Protein AF-A0A2C1LN14-F1 (afdb_monomer_lite)

Secondary structure (DSSP, 8-state):
----B-TTSPBPP-TTT-TTTTSPPPHHHHHHHHHH--TT-HHHHHHHHTS-HHHHHHHHHHHHHTT-HHHHHH------

Foldseek 3Di:
DDFDADPVRWTDDDCVQQVCPPPDDDLVLLLVLLQPDDPPCLNVNCNVNSHTSVVSVVVCVVCVVVVNSVVSPPDDDPPD

Structure (mmCIF, N/CA/C/O backbone):
data_AF-A0A2C1LN14-F1
#
_entry.id   AF-A0A2C1LN14-F1
#
loop_
_atom_site.group_PDB
_atom_site.id
_atom_site.type_symbol
_atom_site.label_atom_id
_atom_site.label_alt_id
_atom_site.label_comp_id
_atom_site.label_asym_id
_atom_site.label_entity_id
_atom_site.label_seq_id
_atom_site.pdbx_PDB_ins_code
_atom_site.Cartn_x
_atom_site.Cartn_y
_atom_site.Cartn_z
_atom_site.occupancy
_atom_site.B_iso_or_equiv
_atom_site.auth_seq_id
_atom_site.auth_comp_id
_atom_site.auth_asym_id
_atom_site.auth_atom_id
_atom_site.pdbx_PDB_model_num
ATOM 1 N N . MET A 1 1 ? 4.685 -7.095 -23.003 1.00 71.69 1 MET A N 1
ATOM 2 C CA . MET A 1 1 ? 5.455 -5.896 -22.606 1.00 71.69 1 MET A CA 1
ATOM 3 C C . MET A 1 1 ? 6.731 -6.376 -21.937 1.00 71.69 1 MET A C 1
ATOM 5 O O . MET A 1 1 ? 6.625 -7.244 -21.076 1.00 71.69 1 MET A O 1
ATOM 9 N N . ASP A 1 2 ? 7.904 -5.864 -22.307 1.00 86.75 2 ASP A N 1
ATOM 10 C CA . ASP A 1 2 ? 9.154 -6.304 -21.675 1.00 86.75 2 ASP A CA 1
ATOM 11 C C . ASP A 1 2 ? 9.217 -5.896 -20.198 1.00 86.75 2 ASP A C 1
ATOM 13 O O . ASP A 1 2 ? 8.680 -4.862 -19.781 1.00 86.75 2 ASP A O 1
ATOM 17 N N . ILE A 1 3 ? 9.883 -6.714 -19.383 1.00 91.44 3 ILE A N 1
ATOM 18 C CA . ILE A 1 3 ? 10.117 -6.399 -17.974 1.00 91.44 3 ILE A CA 1
ATOM 19 C C . ILE A 1 3 ? 11.272 -5.399 -17.889 1.00 91.44 3 ILE A C 1
ATOM 21 O O . ILE A 1 3 ? 12.413 -5.717 -18.216 1.00 91.44 3 ILE A O 1
ATOM 25 N N . VAL A 1 4 ? 10.985 -4.195 -17.393 1.00 94.62 4 VAL A N 1
ATOM 26 C CA . VAL A 1 4 ? 11.981 -3.130 -17.219 1.00 94.62 4 VAL A CA 1
ATOM 27 C C . VAL A 1 4 ? 12.065 -2.737 -15.752 1.00 94.62 4 VAL A C 1
ATOM 29 O O . VAL A 1 4 ? 11.050 -2.484 -15.106 1.00 94.62 4 VAL A O 1
ATOM 32 N N . TYR A 1 5 ? 13.284 -2.612 -15.234 1.00 93.94 5 TYR A N 1
ATOM 33 C CA . TYR A 1 5 ? 13.541 -2.160 -13.868 1.00 93.94 5 TYR A CA 1
ATOM 34 C C . TYR A 1 5 ? 14.094 -0.729 -13.848 1.00 93.94 5 TYR A C 1
ATOM 36 O O . TYR A 1 5 ? 14.839 -0.308 -14.734 1.00 93.94 5 TYR A O 1
ATOM 44 N N . GLY A 1 6 ? 13.701 0.050 -12.840 1.00 90.44 6 GLY A N 1
ATOM 45 C CA . GLY A 1 6 ? 14.296 1.355 -12.552 1.00 90.44 6 GLY A CA 1
ATOM 46 C C . GLY A 1 6 ? 15.634 1.237 -11.814 1.00 90.44 6 GLY A C 1
ATOM 47 O O . GLY A 1 6 ? 16.002 0.168 -11.333 1.00 90.44 6 GLY A O 1
ATOM 48 N N . LYS A 1 7 ? 16.335 2.367 -11.639 1.00 90.56 7 LYS A N 1
ATOM 49 C CA . LYS A 1 7 ? 17.625 2.427 -10.915 1.00 90.56 7 LYS A CA 1
ATOM 50 C C . LYS A 1 7 ? 17.553 1.902 -9.473 1.00 90.56 7 LYS A C 1
ATOM 52 O O . LYS A 1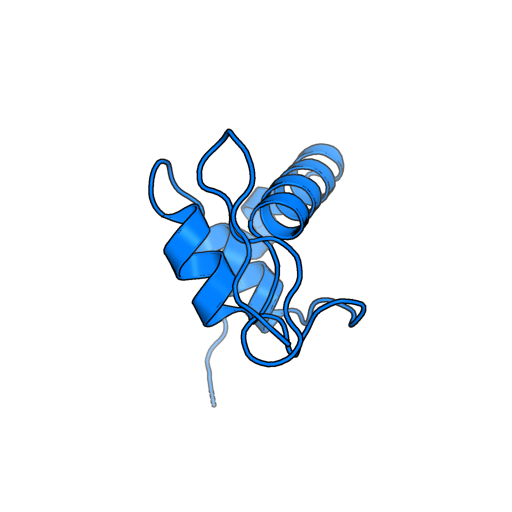 7 ? 18.552 1.447 -8.938 1.00 90.56 7 LYS A O 1
ATOM 57 N N . SER A 1 8 ? 16.379 1.966 -8.849 1.00 86.69 8 SER A N 1
ATOM 58 C CA . SER A 1 8 ? 16.118 1.465 -7.495 1.00 86.69 8 SER A CA 1
ATOM 59 C C . SER A 1 8 ? 15.778 -0.031 -7.434 1.00 86.69 8 SER A C 1
ATOM 61 O O . SER A 1 8 ? 15.446 -0.524 -6.360 1.00 86.69 8 SER A O 1
ATOM 63 N N . GLY A 1 9 ? 15.797 -0.744 -8.567 1.00 89.81 9 GLY A N 1
ATOM 64 C CA . GLY A 1 9 ? 15.401 -2.154 -8.651 1.00 89.81 9 GLY A CA 1
ATOM 65 C C . GLY A 1 9 ? 13.887 -2.396 -8.630 1.00 89.81 9 GLY A C 1
ATOM 66 O O . GLY A 1 9 ? 13.458 -3.546 -8.607 1.00 89.81 9 GLY A O 1
ATOM 67 N N . ILE A 1 10 ? 13.073 -1.335 -8.661 1.00 91.31 10 ILE A N 1
ATOM 68 C CA . ILE A 1 10 ? 11.608 -1.427 -8.747 1.00 91.31 10 ILE A CA 1
ATOM 69 C C . ILE A 1 10 ? 11.210 -1.746 -10.190 1.00 91.31 10 ILE A C 1
ATOM 71 O O . ILE A 1 10 ? 11.696 -1.098 -11.124 1.00 91.31 10 ILE A O 1
ATOM 75 N N . MET A 1 11 ? 10.315 -2.720 -10.372 1.00 93.88 11 MET A N 1
ATOM 76 C CA . MET A 1 11 ? 9.739 -3.023 -11.683 1.00 93.88 11 MET A CA 1
ATOM 77 C C . MET A 1 11 ? 8.892 -1.834 -12.154 1.00 93.88 11 MET A C 1
ATOM 79 O O . MET A 1 11 ? 8.035 -1.334 -11.419 1.00 93.88 11 MET A O 1
ATOM 83 N N . LYS A 1 12 ? 9.132 -1.358 -13.378 1.00 94.19 12 LYS A N 1
ATOM 84 C CA . LYS A 1 12 ? 8.231 -0.399 -14.022 1.00 94.19 12 LYS A CA 1
ATOM 85 C C . LYS A 1 12 ? 6.876 -1.057 -14.277 1.00 94.19 12 LYS A C 1
ATOM 87 O O . LYS A 1 12 ? 6.748 -2.277 -14.233 1.00 94.19 12 LYS A O 1
ATOM 92 N N . TYR A 1 13 ? 5.862 -0.236 -14.540 1.00 94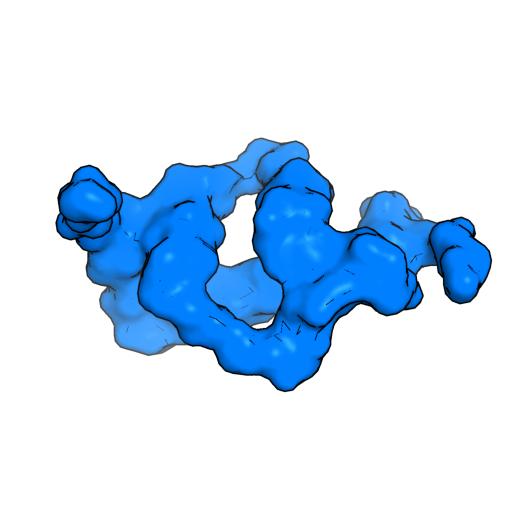.12 13 TYR A N 1
ATOM 93 C CA . TYR A 1 13 ? 4.553 -0.748 -14.925 1.00 94.12 13 TYR A CA 1
ATOM 94 C C . TYR A 1 13 ? 4.674 -1.777 -16.060 1.00 94.12 13 TYR A C 1
ATOM 96 O O . TYR A 1 13 ? 5.435 -1.594 -17.009 1.00 94.12 13 TYR A O 1
ATOM 104 N N . ASN A 1 14 ? 3.925 -2.861 -15.912 1.00 94.00 14 ASN A N 1
ATOM 105 C CA . ASN A 1 14 ? 3.873 -3.998 -16.813 1.00 94.00 14 ASN A CA 1
ATOM 106 C C . ASN A 1 14 ? 2.480 -4.606 -16.645 1.00 94.00 14 ASN A C 1
ATOM 108 O O . ASN A 1 14 ? 2.091 -4.900 -15.519 1.00 94.00 14 ASN A O 1
ATOM 112 N N . GLU A 1 15 ? 1.736 -4.738 -17.737 1.00 92.00 15 GLU A N 1
ATOM 113 C CA . GLU A 1 15 ? 0.329 -5.160 -17.730 1.00 92.00 15 GLU A CA 1
ATOM 114 C C . GLU A 1 15 ? 0.112 -6.570 -17.167 1.00 92.00 15 GLU A C 1
ATOM 116 O O . GLU A 1 15 ? -0.896 -6.810 -16.509 1.00 92.00 15 GLU A O 1
ATOM 121 N N . GLU A 1 16 ? 1.070 -7.477 -17.367 1.00 92.38 16 GLU A N 1
ATOM 122 C CA . GLU A 1 16 ? 0.995 -8.863 -16.895 1.00 92.38 16 GLU A CA 1
ATOM 123 C C . GLU A 1 16 ? 1.091 -8.936 -15.366 1.00 92.38 16 GLU A C 1
ATOM 125 O O . GLU A 1 16 ? 0.306 -9.618 -14.712 1.00 92.38 16 GLU A O 1
ATOM 130 N N . PHE A 1 17 ? 2.019 -8.173 -14.784 1.00 92.25 17 PHE A N 1
ATOM 131 C CA . PHE A 1 17 ? 2.281 -8.187 -13.340 1.00 92.25 17 PHE A CA 1
ATOM 132 C C . PHE A 1 17 ? 1.502 -7.130 -12.559 1.00 92.25 17 PHE A C 1
ATOM 134 O O . PHE A 1 17 ? 1.393 -7.213 -11.338 1.00 92.25 17 PHE A O 1
ATOM 141 N N . HIS A 1 18 ? 0.960 -6.126 -13.244 1.00 94.00 18 HIS A N 1
ATOM 142 C CA . HIS A 1 18 ? 0.229 -5.024 -12.635 1.00 94.00 18 HIS A CA 1
ATOM 143 C C . HIS A 1 18 ? -1.198 -4.923 -13.189 1.00 94.00 18 HIS A C 1
ATOM 145 O O . HIS A 1 18 ? -1.675 -3.840 -13.528 1.00 94.00 18 HIS A O 1
ATOM 151 N N . SER A 1 19 ? -1.892 -6.059 -13.266 1.00 93.06 19 SER A N 1
ATOM 152 C CA . SER A 1 19 ? -3.248 -6.184 -13.823 1.00 93.06 19 SER A CA 1
ATOM 153 C C . SER A 1 19 ? -4.326 -5.374 -13.082 1.00 93.06 19 SER A C 1
ATOM 155 O O . SER A 1 19 ? -5.413 -5.134 -13.619 1.00 93.06 19 SER A O 1
ATOM 157 N N . ASN A 1 20 ? -4.040 -4.921 -11.856 1.00 94.31 20 ASN A N 1
ATOM 158 C CA . ASN A 1 20 ? -4.905 -4.047 -11.061 1.00 94.31 20 ASN A CA 1
ATOM 159 C C . ASN A 1 20 ? -4.408 -2.599 -11.015 1.00 94.31 20 ASN A C 1
ATOM 161 O O . ASN A 1 20 ? -4.900 -1.783 -10.229 1.00 94.31 20 ASN A O 1
ATOM 165 N N . HIS A 1 21 ? -3.440 -2.234 -11.854 1.00 87.50 21 HIS A N 1
ATOM 166 C CA . HIS A 1 21 ? -3.085 -0.835 -12.031 1.00 87.50 21 HIS A CA 1
ATOM 167 C C . HIS A 1 21 ? -4.284 -0.045 -12.580 1.00 87.50 21 HIS A C 1
ATOM 169 O O . HIS A 1 21 ? -5.098 -0.573 -13.332 1.00 87.50 21 HIS A O 1
ATOM 175 N N . PHE A 1 22 ? -4.419 1.211 -12.145 1.00 88.56 22 PHE A N 1
ATOM 176 C CA . PHE A 1 22 ? -5.542 2.114 -12.458 1.00 88.56 22 PHE A CA 1
ATOM 177 C C . PHE A 1 22 ? -6.938 1.716 -11.947 1.00 88.56 22 PHE A C 1
ATOM 179 O O . PHE A 1 22 ? -7.863 2.508 -12.088 1.00 88.56 22 PHE A O 1
ATOM 186 N N . LYS A 1 23 ? -7.103 0.554 -11.307 1.00 94.06 23 LYS A N 1
ATOM 187 C CA . LYS A 1 23 ? -8.356 0.183 -10.631 1.00 94.06 23 LYS A CA 1
ATOM 188 C C . LYS A 1 23 ? -8.398 0.743 -9.211 1.00 94.06 23 LYS A C 1
ATOM 190 O O . LYS A 1 23 ? -7.351 0.873 -8.568 1.00 94.06 23 LYS A O 1
ATOM 195 N N . ASP A 1 24 ? -9.593 1.003 -8.694 1.00 95.94 24 ASP A N 1
ATOM 196 C CA . ASP A 1 24 ? -9.772 1.336 -7.280 1.00 95.94 24 ASP A CA 1
ATOM 197 C C . ASP A 1 24 ? -9.346 0.176 -6.376 1.00 95.94 24 ASP A C 1
ATOM 199 O O . ASP A 1 24 ? -9.273 -0.974 -6.810 1.00 95.94 24 ASP A O 1
ATOM 203 N N . TYR A 1 25 ? -9.003 0.487 -5.126 1.00 96.62 25 TYR A N 1
ATOM 204 C CA . TYR A 1 25 ? -8.697 -0.535 -4.129 1.00 96.62 25 TYR A CA 1
ATOM 205 C C . TYR A 1 25 ? -9.993 -1.010 -3.481 1.00 96.62 25 TYR A C 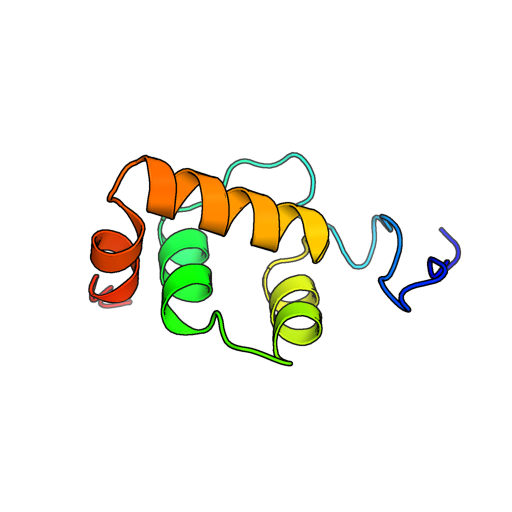1
ATOM 207 O O . TYR A 1 25 ? -10.766 -0.211 -2.951 1.00 96.62 25 TYR A O 1
ATOM 215 N N . THR A 1 26 ? -10.191 -2.318 -3.465 1.00 96.62 26 THR A N 1
ATOM 216 C CA . THR A 1 26 ? -11.226 -2.959 -2.660 1.00 96.62 26 THR A CA 1
ATOM 217 C C . THR A 1 26 ? -10.871 -2.900 -1.174 1.00 96.62 26 THR A C 1
ATOM 219 O O . THR A 1 26 ? -9.704 -2.787 -0.791 1.00 96.62 26 THR A O 1
ATOM 222 N N . VAL A 1 27 ? -11.875 -3.043 -0.306 1.00 96.56 27 VAL A N 1
ATOM 223 C CA . VAL A 1 27 ? -11.656 -3.118 1.149 1.00 96.56 27 VAL A CA 1
ATOM 224 C C . VAL A 1 27 ? -10.728 -4.283 1.511 1.00 96.56 27 VAL A C 1
ATOM 226 O O . VAL A 1 27 ? -9.842 -4.111 2.344 1.00 96.56 27 VAL A O 1
ATOM 229 N N . LEU A 1 28 ? -10.872 -5.440 0.852 1.00 96.31 28 LEU A N 1
ATOM 230 C CA . LEU A 1 28 ? -10.000 -6.603 1.052 1.00 96.31 28 LEU A CA 1
ATOM 231 C C . LEU A 1 28 ? -8.537 -6.283 0.718 1.00 96.31 28 LEU A C 1
ATOM 233 O O . LEU A 1 28 ? -7.655 -6.586 1.519 1.00 96.31 28 LEU A O 1
ATOM 237 N N . GLU A 1 29 ? -8.276 -5.626 -0.417 1.00 97.12 29 GLU A N 1
ATOM 238 C CA . GLU A 1 29 ? -6.923 -5.194 -0.789 1.00 97.12 29 GLU A CA 1
ATOM 239 C C . GLU A 1 29 ? -6.357 -4.180 0.211 1.00 97.12 29 GLU A C 1
ATOM 241 O O . GLU A 1 29 ? -5.182 -4.271 0.560 1.00 97.12 29 GLU A O 1
ATOM 246 N N . LEU A 1 30 ? -7.166 -3.228 0.697 1.00 97.88 30 LEU A N 1
ATOM 247 C CA . LEU A 1 30 ? -6.726 -2.251 1.702 1.00 97.88 30 LEU A CA 1
ATOM 248 C C . LEU A 1 30 ? -6.376 -2.926 3.030 1.00 97.88 30 LEU A C 1
ATOM 250 O O . LEU A 1 30 ? -5.339 -2.612 3.615 1.00 97.88 30 LEU A O 1
ATOM 254 N N . VAL A 1 31 ? -7.197 -3.875 3.488 1.00 97.94 31 VAL A N 1
ATOM 255 C CA . VAL A 1 31 ? -6.911 -4.669 4.689 1.00 97.94 31 VAL A CA 1
ATOM 256 C C . VAL A 1 31 ? -5.648 -5.495 4.504 1.00 97.94 31 VAL A C 1
ATOM 258 O O . VAL A 1 31 ? -4.762 -5.440 5.356 1.00 97.94 31 VAL A O 1
ATOM 261 N N . TYR A 1 32 ? -5.530 -6.217 3.389 1.00 97.38 32 TYR A N 1
ATOM 262 C CA . TYR A 1 32 ? -4.351 -7.020 3.082 1.00 97.38 32 TYR A CA 1
ATOM 263 C C . TYR A 1 32 ? -3.089 -6.150 3.058 1.00 97.38 32 TYR A C 1
ATOM 265 O O . TYR A 1 32 ? -2.120 -6.418 3.772 1.00 97.38 32 TYR A O 1
ATOM 273 N N . LEU A 1 33 ? -3.133 -5.040 2.319 1.00 97.50 33 LEU A N 1
ATOM 274 C CA . LEU A 1 33 ? -2.045 -4.076 2.253 1.00 97.50 33 LEU A CA 1
ATOM 275 C C . LEU A 1 33 ? -1.667 -3.584 3.657 1.00 97.50 33 LEU A C 1
ATOM 277 O O . LEU A 1 33 ? -0.510 -3.705 4.045 1.00 97.50 33 LEU A O 1
ATOM 281 N N . CYS A 1 34 ? -2.615 -3.082 4.451 1.00 97.56 34 CYS A N 1
ATOM 282 C CA . CYS A 1 34 ? -2.346 -2.546 5.788 1.00 97.56 34 CYS A CA 1
ATOM 283 C C . CYS A 1 34 ? -1.836 -3.589 6.794 1.00 97.56 34 CYS A C 1
ATOM 285 O O . CYS A 1 34 ? -1.006 -3.248 7.640 1.00 97.56 34 CYS A O 1
ATOM 287 N N . LYS A 1 35 ? -2.288 -4.847 6.710 1.00 96.94 35 LYS A N 1
ATOM 288 C CA . LYS A 1 35 ? -1.830 -5.937 7.588 1.00 96.94 35 LYS A CA 1
ATOM 289 C C . LYS A 1 35 ? -0.416 -6.404 7.259 1.00 96.94 35 LYS A C 1
ATOM 291 O O . LYS A 1 35 ? 0.350 -6.720 8.169 1.00 96.94 35 LYS A O 1
ATOM 296 N N . HIS A 1 36 ? -0.053 -6.422 5.980 1.00 96.88 36 HIS A N 1
ATOM 297 C CA . HIS A 1 36 ? 1.206 -7.011 5.525 1.00 96.88 36 HIS A CA 1
ATOM 298 C C . HIS A 1 36 ? 2.289 -5.978 5.168 1.00 96.88 36 HIS A C 1
ATOM 300 O O . HIS A 1 36 ? 3.438 -6.354 4.914 1.00 96.88 36 HIS A O 1
ATOM 306 N N . TYR A 1 37 ? 1.980 -4.674 5.189 1.00 96.50 37 TYR A N 1
ATOM 307 C CA . TYR A 1 37 ? 2.944 -3.623 4.859 1.00 96.50 37 TYR A CA 1
ATOM 308 C C . TYR A 1 37 ? 4.077 -3.510 5.889 1.00 96.50 37 TYR A C 1
ATOM 310 O O . TYR A 1 37 ? 3.938 -2.908 6.955 1.00 96.50 37 TYR A O 1
ATOM 318 N N . ARG A 1 38 ? 5.252 -4.03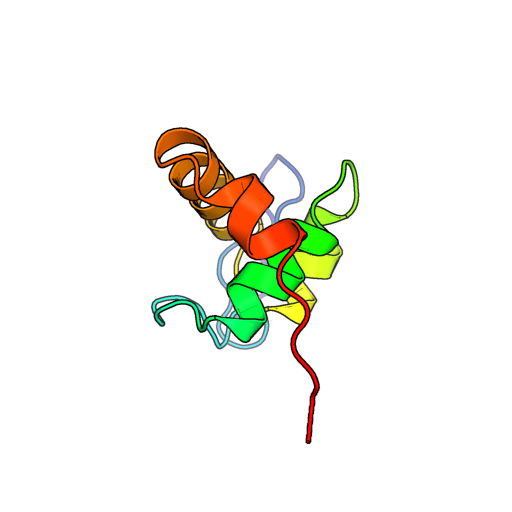9 5.530 1.00 94.19 38 ARG A N 1
ATOM 319 C CA . ARG A 1 38 ? 6.483 -3.969 6.331 1.00 94.19 38 ARG A CA 1
ATOM 320 C C . ARG A 1 38 ? 7.731 -3.770 5.477 1.00 94.19 38 ARG A C 1
ATOM 322 O O . ARG A 1 38 ? 7.731 -3.985 4.261 1.00 94.19 38 ARG A O 1
ATOM 329 N N . ARG A 1 39 ? 8.826 -3.358 6.123 1.00 90.06 39 ARG A N 1
ATOM 330 C CA . ARG A 1 39 ? 10.122 -3.147 5.461 1.00 90.06 39 ARG A CA 1
ATOM 331 C C . ARG A 1 39 ? 10.563 -4.432 4.744 1.00 90.06 39 ARG A C 1
ATOM 333 O O . ARG A 1 39 ? 10.513 -5.512 5.321 1.00 90.06 39 ARG A O 1
ATOM 340 N N . GLY A 1 40 ? 10.971 -4.296 3.483 1.00 88.69 40 GLY A N 1
ATOM 341 C CA . GLY A 1 40 ? 11.443 -5.405 2.642 1.00 88.69 40 GLY A CA 1
ATOM 342 C C . GLY A 1 40 ? 10.358 -6.215 1.919 1.00 88.69 40 GLY A C 1
ATOM 343 O O . GLY A 1 40 ? 10.707 -7.011 1.062 1.00 88.69 40 GLY A O 1
ATOM 344 N N . TYR A 1 41 ? 9.066 -6.001 2.198 1.00 92.88 41 TYR A N 1
ATOM 345 C CA . TYR A 1 41 ? 7.979 -6.834 1.643 1.00 92.88 41 TYR A CA 1
ATOM 346 C C . TYR A 1 41 ? 7.191 -6.180 0.505 1.00 92.88 41 TYR A C 1
ATOM 348 O O . TYR A 1 41 ? 6.294 -6.791 -0.064 1.00 92.88 41 TYR A O 1
ATOM 356 N N . ARG A 1 42 ? 7.539 -4.944 0.131 1.00 93.56 42 ARG A N 1
ATOM 357 C CA . ARG A 1 42 ? 6.798 -4.171 -0.880 1.00 93.56 42 ARG A CA 1
ATOM 358 C C . ARG A 1 42 ? 6.757 -4.846 -2.245 1.00 93.56 42 ARG A C 1
ATOM 360 O O . ARG A 1 42 ? 5.704 -4.826 -2.864 1.00 93.56 42 ARG A O 1
ATOM 367 N N . LYS A 1 43 ? 7.857 -5.470 -2.674 1.00 94.19 43 LYS A N 1
ATOM 368 C CA . LYS A 1 43 ? 7.905 -6.214 -3.936 1.00 94.19 43 LYS A CA 1
ATOM 369 C C . LYS A 1 43 ? 6.921 -7.382 -3.939 1.00 94.19 43 LYS A C 1
ATOM 371 O O . LYS A 1 43 ? 6.198 -7.539 -4.907 1.00 94.19 43 LYS A O 1
ATOM 376 N N . GLN A 1 44 ? 6.855 -8.155 -2.855 1.00 95.69 44 GLN A N 1
ATOM 377 C CA . GLN A 1 44 ? 5.895 -9.255 -2.751 1.00 95.69 44 GLN A CA 1
ATOM 378 C C . GLN A 1 44 ? 4.458 -8.724 -2.789 1.00 95.69 44 GLN A C 1
ATOM 380 O O . GLN A 1 44 ? 3.679 -9.146 -3.630 1.00 95.69 44 GLN A O 1
ATOM 385 N N . LEU A 1 45 ? 4.155 -7.699 -1.986 1.00 96.62 45 LEU A N 1
ATOM 386 C CA . LEU A 1 45 ? 2.827 -7.077 -1.972 1.00 96.62 45 LEU A CA 1
ATOM 387 C C . LEU A 1 45 ? 2.419 -6.496 -3.328 1.00 96.62 45 LEU A C 1
ATOM 389 O O . LEU A 1 45 ? 1.244 -6.519 -3.676 1.00 96.62 45 LEU A O 1
ATOM 393 N N . ALA A 1 46 ? 3.376 -5.945 -4.075 1.00 95.44 46 ALA A N 1
ATOM 394 C CA . ALA A 1 46 ? 3.151 -5.432 -5.420 1.00 95.44 46 ALA A CA 1
ATOM 395 C C . ALA A 1 46 ? 2.669 -6.542 -6.361 1.00 95.44 46 ALA A C 1
ATOM 397 O O . ALA A 1 46 ? 1.697 -6.344 -7.088 1.00 95.44 46 ALA A O 1
ATOM 398 N N . MET A 1 47 ? 3.292 -7.719 -6.278 1.00 95.12 47 MET A N 1
ATOM 399 C CA . MET A 1 47 ? 2.875 -8.896 -7.038 1.00 95.12 47 MET A CA 1
ATOM 400 C C . MET A 1 47 ? 1.515 -9.415 -6.563 1.00 95.12 47 MET A C 1
ATOM 402 O O . MET A 1 47 ? 0.629 -9.615 -7.386 1.00 95.12 47 MET A O 1
ATOM 406 N N . ASP A 1 48 ? 1.322 -9.561 -5.248 1.00 95.88 48 ASP A N 1
ATOM 407 C CA . ASP A 1 48 ? 0.085 -10.103 -4.666 1.00 95.88 48 ASP A CA 1
ATOM 408 C C . ASP A 1 48 ? -1.143 -9.250 -5.017 1.00 95.88 48 ASP A C 1
ATOM 410 O O . ASP A 1 48 ? -2.230 -9.769 -5.260 1.00 95.88 48 ASP A O 1
ATOM 414 N N . LEU A 1 49 ? -0.972 -7.926 -5.054 1.00 96.75 49 LEU A N 1
ATOM 415 C CA . LEU A 1 49 ? -2.049 -6.978 -5.340 1.00 96.75 49 LEU A CA 1
ATOM 416 C C . LEU A 1 49 ? -2.144 -6.612 -6.826 1.00 96.75 49 LEU A C 1
ATOM 418 O O . LEU A 1 49 ? -3.076 -5.907 -7.215 1.00 96.75 49 LEU A O 1
ATOM 422 N N . GLY A 1 50 ? -1.196 -7.050 -7.658 1.00 96.50 50 GLY A N 1
ATOM 423 C CA . GLY A 1 50 ? -1.122 -6.678 -9.070 1.00 96.50 50 GLY A CA 1
ATOM 424 C C . GLY A 1 50 ? -0.946 -5.169 -9.274 1.00 96.50 50 GLY A C 1
ATOM 425 O O . GLY A 1 50 ? -1.628 -4.565 -10.107 1.00 96.50 50 GLY A O 1
ATOM 426 N N . ARG A 1 51 ? -0.081 -4.520 -8.482 1.00 96.44 51 ARG A N 1
ATOM 427 C CA . ARG A 1 51 ? 0.125 -3.056 -8.461 1.00 96.44 51 ARG A CA 1
ATOM 428 C C . ARG A 1 51 ? 1.592 -2.710 -8.243 1.00 96.44 51 ARG A C 1
ATOM 430 O O . ARG A 1 51 ? 2.319 -3.463 -7.623 1.00 96.44 51 ARG A O 1
ATOM 437 N N . THR A 1 52 ? 2.050 -1.550 -8.708 1.00 95.88 52 THR A N 1
ATOM 438 C CA . THR A 1 52 ? 3.469 -1.185 -8.554 1.00 95.88 52 THR A CA 1
ATOM 439 C C . THR A 1 52 ? 3.810 -0.852 -7.099 1.00 95.88 52 THR A C 1
ATOM 441 O O . THR A 1 52 ? 2.995 -0.256 -6.384 1.00 95.88 52 THR A O 1
ATOM 444 N N . GLU A 1 53 ? 5.047 -1.133 -6.670 1.00 96.12 53 GLU A N 1
ATOM 445 C CA . GLU A 1 53 ? 5.524 -0.809 -5.311 1.00 96.12 53 GLU A CA 1
ATOM 446 C C . GLU A 1 53 ? 5.281 0.663 -4.937 1.00 96.12 53 GLU A C 1
ATOM 448 O O . GLU A 1 53 ? 4.878 0.977 -3.814 1.00 96.12 53 GLU A O 1
ATOM 453 N N . THR A 1 54 ? 5.472 1.573 -5.897 1.00 94.81 54 THR A N 1
ATOM 454 C CA . THR A 1 54 ? 5.228 3.009 -5.724 1.00 94.81 54 THR A CA 1
ATOM 455 C C . THR A 1 54 ? 3.765 3.303 -5.406 1.00 94.81 54 THR A C 1
ATOM 457 O O . THR A 1 54 ? 3.484 4.081 -4.493 1.00 94.81 54 THR A O 1
ATOM 460 N N . THR A 1 55 ? 2.817 2.678 -6.113 1.00 95.69 55 THR A N 1
ATOM 461 C CA . THR A 1 55 ? 1.388 2.895 -5.840 1.00 95.69 55 THR A CA 1
ATOM 462 C C . THR A 1 55 ? 0.970 2.381 -4.467 1.00 95.69 55 THR A C 1
ATOM 464 O O . THR A 1 55 ? 0.199 3.065 -3.793 1.00 95.69 55 THR A O 1
ATOM 467 N N . LEU A 1 56 ? 1.540 1.263 -4.007 1.00 96.88 56 LEU A N 1
ATOM 468 C CA . LEU A 1 56 ? 1.298 0.752 -2.657 1.00 96.88 56 LEU A CA 1
ATOM 469 C C . LEU A 1 56 ? 1.829 1.711 -1.586 1.00 96.88 56 LEU A C 1
ATOM 471 O O . LEU A 1 56 ? 1.109 2.053 -0.648 1.00 96.88 56 LEU A O 1
ATOM 475 N N . SER A 1 57 ? 3.066 2.200 -1.738 1.00 95.75 57 SER A N 1
ATOM 476 C CA . SER A 1 57 ? 3.635 3.193 -0.817 1.00 95.75 57 SER A CA 1
ATOM 477 C C . SER A 1 57 ? 2.805 4.481 -0.775 1.00 95.75 57 SER A C 1
ATOM 479 O O . SER A 1 57 ? 2.553 5.007 0.311 1.00 95.75 57 SER A O 1
ATOM 481 N N . ASN A 1 58 ? 2.320 4.949 -1.927 1.00 96.69 58 ASN A N 1
ATOM 482 C CA . ASN A 1 58 ? 1.443 6.116 -2.005 1.00 96.69 58 ASN A CA 1
ATOM 483 C C . ASN A 1 58 ? 0.089 5.868 -1.326 1.00 96.69 58 ASN A C 1
ATOM 485 O O . ASN A 1 58 ? -0.416 6.758 -0.642 1.00 96.69 58 ASN A O 1
ATOM 489 N N . MET A 1 59 ? -0.494 4.676 -1.480 1.00 97.88 59 MET A N 1
ATOM 490 C CA . MET A 1 59 ? -1.752 4.334 -0.818 1.00 97.88 59 MET A CA 1
ATOM 491 C C . MET A 1 59 ? -1.586 4.289 0.704 1.00 97.88 59 MET A C 1
ATOM 493 O O . MET A 1 59 ? -2.344 4.937 1.420 1.00 97.88 59 MET A O 1
ATOM 497 N N . ILE A 1 60 ? -0.535 3.636 1.210 1.00 98.00 60 ILE A N 1
ATOM 498 C CA . ILE A 1 60 ? -0.221 3.644 2.646 1.00 98.00 60 ILE A CA 1
ATOM 499 C C . ILE A 1 60 ? -0.052 5.068 3.177 1.00 98.00 60 ILE A C 1
ATOM 501 O O . ILE A 1 60 ? -0.569 5.390 4.247 1.00 98.00 60 ILE A O 1
ATOM 505 N N . TYR A 1 61 ? 0.644 5.932 2.435 1.00 98.12 61 TYR A N 1
ATOM 506 C CA . TYR A 1 61 ? 0.783 7.337 2.805 1.00 98.12 61 TYR A CA 1
ATOM 507 C C . TYR A 1 61 ? -0.580 8.042 2.903 1.00 98.12 61 TYR A C 1
ATOM 509 O O . TYR A 1 61 ? -0.853 8.695 3.912 1.00 98.12 61 TYR A O 1
ATOM 517 N N . LYS A 1 62 ? -1.464 7.862 1.910 1.00 98.19 62 LYS A N 1
ATOM 518 C CA . LYS A 1 62 ? -2.826 8.425 1.921 1.00 98.19 62 LYS A CA 1
ATOM 519 C C . LYS A 1 62 ? -3.644 7.930 3.117 1.00 98.19 62 LYS A C 1
ATOM 521 O O . LYS A 1 62 ? -4.239 8.746 3.814 1.00 98.19 62 LYS A O 1
ATOM 526 N N . LEU A 1 63 ? -3.625 6.626 3.396 1.00 98.31 63 LEU A N 1
ATOM 527 C CA . LEU A 1 63 ? -4.351 6.035 4.526 1.00 98.31 63 LEU A CA 1
ATOM 528 C C . LEU A 1 63 ? -3.847 6.556 5.872 1.00 98.31 63 LEU A C 1
ATOM 530 O O . LEU A 1 63 ? -4.652 6.855 6.750 1.00 98.31 63 LEU A O 1
ATOM 534 N N . LYS A 1 64 ? -2.527 6.701 6.037 1.00 98.19 64 LYS A N 1
ATOM 535 C CA . LYS A 1 64 ? -1.943 7.292 7.249 1.00 98.19 64 LYS A CA 1
ATOM 536 C C . LYS A 1 64 ? -2.351 8.751 7.409 1.00 98.19 64 LYS A C 1
ATOM 538 O O . LYS A 1 64 ? -2.767 9.139 8.492 1.00 98.19 64 LYS A O 1
ATOM 543 N N . LYS A 1 65 ? -2.301 9.535 6.327 1.00 98.50 65 LYS A N 1
ATOM 544 C CA . LYS A 1 65 ? -2.733 10.940 6.332 1.00 98.50 65 LYS A CA 1
ATOM 545 C C . LYS A 1 65 ? -4.218 11.095 6.685 1.00 98.50 65 LYS A C 1
ATOM 547 O O . LYS A 1 65 ? -4.587 12.076 7.316 1.00 98.50 65 LYS A O 1
ATOM 552 N N . ALA A 1 66 ? -5.048 10.129 6.300 1.00 98.06 66 ALA A N 1
ATOM 553 C CA . ALA A 1 66 ? -6.476 10.098 6.604 1.00 98.06 66 ALA A CA 1
ATOM 554 C C . ALA A 1 66 ? -6.822 9.434 7.955 1.00 98.06 66 ALA A C 1
ATOM 556 O O . ALA A 1 66 ? -7.999 9.275 8.251 1.00 98.06 66 ALA A O 1
ATOM 557 N N . ASN A 1 67 ? -5.836 9.009 8.760 1.00 98.06 67 ASN A N 1
ATOM 558 C CA . ASN A 1 67 ? -6.037 8.215 9.985 1.00 98.06 67 ASN A CA 1
ATOM 559 C C . ASN A 1 67 ? -6.797 6.882 9.778 1.00 98.06 67 ASN A C 1
ATOM 561 O O . ASN A 1 67 ? -7.351 6.320 10.718 1.00 98.06 67 ASN A O 1
ATOM 565 N N . LEU A 1 68 ? -6.785 6.332 8.560 1.00 98.25 68 LEU A N 1
ATOM 566 C CA . LEU A 1 68 ? -7.465 5.079 8.201 1.00 98.25 68 LEU A CA 1
ATOM 567 C C . LEU A 1 68 ? -6.543 3.852 8.227 1.00 98.25 68 LEU A C 1
ATOM 569 O O . LEU A 1 68 ? -7.013 2.722 8.128 1.00 98.25 68 LEU A O 1
ATOM 573 N N . TYR A 1 69 ? -5.227 4.046 8.349 1.00 98.12 69 TYR A N 1
ATOM 574 C CA . TYR A 1 69 ? -4.267 2.939 8.306 1.00 98.12 69 TYR A CA 1
ATOM 575 C C . TYR A 1 69 ? -4.520 1.893 9.402 1.00 98.12 69 TYR A C 1
ATOM 577 O O . TYR A 1 69 ? -4.632 0.707 9.100 1.00 98.12 69 TYR A O 1
ATOM 585 N N . GLU A 1 70 ? -4.649 2.322 10.662 1.00 98.00 70 GLU A N 1
ATOM 586 C CA . GLU A 1 70 ? -4.911 1.398 11.774 1.00 98.00 70 GLU A CA 1
ATOM 587 C C . GLU A 1 70 ? -6.326 0.806 11.708 1.00 98.00 70 GLU A C 1
ATOM 589 O O . GLU A 1 70 ? -6.521 -0.336 12.113 1.00 98.00 70 GLU A O 1
ATOM 594 N N . HIS A 1 71 ? -7.300 1.523 11.132 1.00 97.69 71 HIS A N 1
ATOM 595 C CA . HIS A 1 71 ? -8.639 0.981 10.892 1.00 97.69 71 HIS A CA 1
ATOM 596 C C . HIS A 1 71 ? -8.578 -0.263 9.993 1.00 97.69 71 HIS A C 1
ATOM 598 O O . HIS A 1 71 ? -8.993 -1.341 10.410 1.00 97.69 71 HIS A O 1
ATOM 604 N N . TYR A 1 72 ? -7.990 -0.150 8.798 1.00 98.06 72 TYR A N 1
ATOM 605 C CA . TYR A 1 72 ? -7.885 -1.288 7.877 1.00 98.06 72 TYR A CA 1
ATOM 606 C C . TYR A 1 72 ? -6.945 -2.385 8.388 1.00 98.06 72 TYR A C 1
ATOM 608 O O . TYR A 1 72 ? -7.202 -3.568 8.179 1.00 98.06 72 TYR A O 1
ATOM 616 N N . LYS A 1 73 ? -5.875 -2.022 9.102 1.00 97.06 73 LYS A N 1
ATOM 617 C CA . LYS A 1 73 ? -4.951 -2.997 9.695 1.00 97.06 73 LYS A CA 1
ATOM 618 C C . LYS A 1 73 ? -5.629 -3.887 10.743 1.00 97.06 73 LYS A C 1
ATOM 620 O O . LYS A 1 73 ? -5.320 -5.073 10.813 1.00 97.06 73 LYS A O 1
ATOM 625 N N . ASN A 1 74 ? -6.553 -3.332 11.524 1.00 97.25 74 ASN 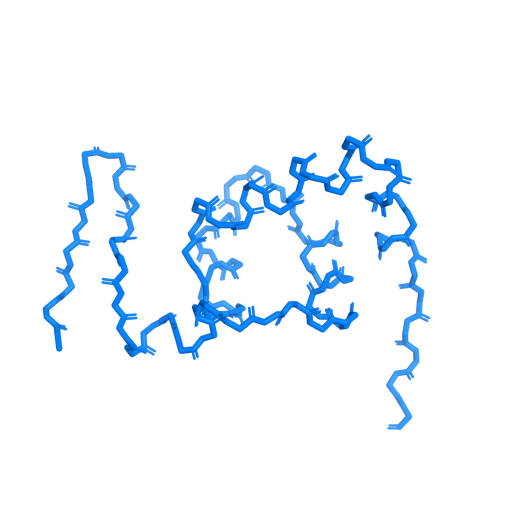A N 1
ATOM 626 C CA . ASN A 1 74 ? -7.247 -4.054 12.594 1.00 97.25 74 ASN A CA 1
ATOM 627 C C . ASN A 1 74 ? -8.606 -4.624 12.158 1.00 97.25 74 ASN A C 1
ATOM 629 O O . ASN A 1 74 ? -9.249 -5.330 12.932 1.00 97.25 74 ASN A O 1
ATOM 633 N N . LEU A 1 75 ? -9.046 -4.351 10.926 1.00 96.50 75 LEU A N 1
ATOM 634 C CA . LEU A 1 75 ? -10.302 -4.872 10.407 1.00 96.50 75 LEU A CA 1
ATOM 635 C C . LEU A 1 75 ? -10.213 -6.398 10.237 1.00 96.50 75 LEU A C 1
ATOM 637 O O . LEU A 1 75 ? 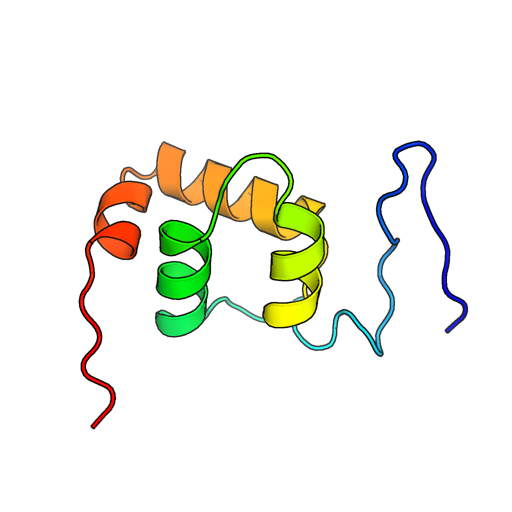-9.376 -6.923 9.494 1.00 96.50 75 LEU A O 1
ATOM 641 N N . ASN A 1 76 ? -11.078 -7.125 10.941 1.00 91.50 76 ASN A N 1
ATOM 642 C CA . ASN A 1 76 ? -11.231 -8.568 10.792 1.00 91.50 76 ASN A CA 1
ATOM 643 C C . ASN A 1 76 ? -12.311 -8.838 9.755 1.00 91.50 76 ASN A C 1
ATOM 645 O O . ASN A 1 76 ? -13.480 -8.533 9.972 1.00 91.50 76 ASN A O 1
ATOM 649 N N . ILE A 1 77 ? -11.896 -9.390 8.619 1.00 81.31 77 ILE A N 1
ATOM 650 C CA . ILE A 1 77 ? -12.813 -9.783 7.562 1.00 81.31 77 ILE A CA 1
ATOM 651 C C . ILE A 1 77 ? -12.968 -11.291 7.674 1.00 81.31 77 ILE A C 1
ATOM 653 O O . ILE A 1 77 ? -12.038 -12.037 7.375 1.00 81.31 77 ILE A O 1
ATOM 657 N N . ASN A 1 78 ? -14.124 -11.726 8.167 1.00 62.84 78 ASN A N 1
ATOM 658 C CA . ASN A 1 78 ? -14.506 -13.127 8.126 1.00 62.84 78 ASN A CA 1
ATOM 659 C C . ASN A 1 78 ? -14.856 -13.434 6.668 1.00 62.84 78 ASN A C 1
ATOM 661 O O . ASN A 1 78 ? -15.893 -12.987 6.181 1.00 62.84 78 ASN A O 1
ATOM 665 N N . ALA A 1 79 ? -13.971 -14.128 5.954 1.00 54.28 79 ALA A N 1
ATOM 666 C CA . ALA A 1 79 ? -14.354 -14.745 4.692 1.00 54.28 79 ALA A CA 1
ATOM 667 C C . ALA A 1 79 ? -15.433 -15.787 5.026 1.00 54.28 79 ALA A C 1
ATOM 669 O O . ALA A 1 79 ? -15.159 -16.730 5.767 1.00 54.28 79 ALA A O 1
ATOM 670 N N . SER A 1 80 ? -16.667 -15.512 4.601 1.00 43.72 80 SER A N 1
ATOM 671 C CA . SER A 1 80 ? -17.797 -16.446 4.687 1.00 43.72 80 SER A CA 1
ATOM 672 C C . SER A 1 80 ? -17.725 -17.445 3.543 1.00 43.72 80 SER A C 1
ATOM 674 O O . SER A 1 80 ? -17.263 -17.027 2.456 1.00 43.72 80 SER A O 1
#

pLDDT: mean 93.01, std 8.95, range [43.72, 98.5]

Sequence (80 aa):
MDIVYGKSGIMKYNEEFHSNHFKDYTVLELVYLCKHYRRGYRKQLAMDLGRTETTLSNMIYKLKKANLYEHYKNLNINAS

Organism: Bacillus cereus (NCBI:txid1396)

Radius of gyration: 13.12 Å; chains: 1; bounding box: 35×27×35 Å